Protein AF-A0A2N9HL67-F1 (afdb_monomer)

Mean predicted aligned error: 8.19 Å

pLDDT: mean 82.33, std 18.28, range [24.22, 98.38]

Structure (mmCIF, N/CA/C/O backbone):
data_AF-A0A2N9HL67-F1
#
_entry.id   AF-A0A2N9HL67-F1
#
loop_
_atom_site.group_PDB
_atom_site.id
_atom_site.type_symbol
_atom_site.label_atom_id
_atom_site.label_alt_id
_atom_site.label_comp_id
_atom_site.label_asym_id
_atom_site.label_entity_id
_atom_site.label_seq_id
_atom_site.pdbx_PDB_ins_code
_atom_site.Cartn_x
_atom_site.Cartn_y
_atom_site.Cartn_z
_atom_site.occupancy
_atom_site.B_iso_or_equiv
_atom_site.auth_seq_id
_atom_site.auth_comp_id
_atom_site.auth_asym_id
_atom_site.auth_atom_id
_atom_site.pdbx_PDB_model_num
ATOM 1 N N . MET A 1 1 ? -0.869 -7.550 -34.883 1.00 33.06 1 MET A N 1
ATOM 2 C CA . MET A 1 1 ? -0.149 -8.371 -33.886 1.00 33.06 1 MET A CA 1
ATOM 3 C C . MET A 1 1 ? -0.676 -7.976 -32.518 1.00 33.06 1 MET A C 1
ATOM 5 O O . MET A 1 1 ? -0.696 -6.786 -32.238 1.00 33.06 1 MET A O 1
ATOM 9 N N . ALA A 1 2 ? -1.203 -8.911 -31.726 1.00 35.06 2 ALA A N 1
ATOM 10 C CA . ALA A 1 2 ? -1.692 -8.592 -30.386 1.00 35.06 2 ALA A CA 1
ATOM 11 C C . ALA A 1 2 ? -0.486 -8.304 -29.484 1.00 35.06 2 ALA A C 1
ATOM 13 O O . ALA A 1 2 ? 0.371 -9.170 -29.319 1.00 35.06 2 ALA A O 1
ATOM 14 N N . LEU A 1 3 ? -0.395 -7.089 -28.944 1.00 47.41 3 LEU A N 1
ATOM 15 C CA . LEU A 1 3 ? 0.576 -6.766 -27.906 1.00 47.41 3 LEU A CA 1
ATOM 16 C C . LEU A 1 3 ? 0.259 -7.651 -26.693 1.00 47.41 3 LEU A C 1
ATOM 18 O O . LEU A 1 3 ? -0.774 -7.508 -26.044 1.00 47.41 3 LEU A O 1
ATOM 22 N N . THR A 1 4 ? 1.113 -8.629 -26.411 1.00 49.84 4 THR A N 1
ATOM 23 C CA . THR A 1 4 ? 1.071 -9.370 -25.151 1.00 49.84 4 THR A CA 1
ATOM 24 C C . THR A 1 4 ? 1.678 -8.476 -24.080 1.00 49.84 4 THR A C 1
ATOM 26 O O . THR A 1 4 ? 2.896 -8.430 -23.917 1.00 49.84 4 THR A O 1
ATOM 29 N N . TYR A 1 5 ? 0.829 -7.730 -23.378 1.00 61.28 5 TYR A N 1
ATOM 30 C CA . TYR A 1 5 ? 1.208 -6.904 -22.235 1.00 61.28 5 TYR A CA 1
ATOM 31 C C . TYR A 1 5 ? 1.544 -7.803 -21.036 1.00 61.28 5 TYR A C 1
ATOM 33 O O . TYR A 1 5 ? 0.744 -8.012 -20.125 1.00 61.28 5 TYR A O 1
ATOM 41 N N . ALA A 1 6 ? 2.721 -8.418 -21.081 1.00 71.69 6 ALA A N 1
ATOM 42 C CA . ALA A 1 6 ? 3.212 -9.270 -20.015 1.00 71.69 6 ALA A CA 1
ATOM 43 C C . ALA A 1 6 ? 3.789 -8.396 -18.896 1.00 71.69 6 ALA A C 1
ATOM 45 O O . ALA A 1 6 ? 4.826 -7.755 -19.067 1.00 71.69 6 ALA A O 1
ATOM 46 N N . VAL A 1 7 ? 3.108 -8.390 -17.752 1.00 82.56 7 VAL A N 1
ATOM 47 C CA . VAL A 1 7 ? 3.600 -7.795 -16.509 1.00 82.56 7 VAL A CA 1
ATOM 48 C C . VAL A 1 7 ? 4.258 -8.898 -15.687 1.00 82.56 7 VAL A C 1
ATOM 50 O O . VAL A 1 7 ? 3.639 -9.925 -15.405 1.00 82.56 7 VAL A O 1
ATOM 53 N N . LYS A 1 8 ? 5.514 -8.696 -15.297 1.00 87.69 8 LYS A N 1
ATOM 54 C CA . LYS A 1 8 ? 6.263 -9.592 -14.418 1.00 87.69 8 LYS A CA 1
ATOM 55 C C . LYS A 1 8 ? 6.359 -8.963 -13.036 1.00 87.69 8 LYS A C 1
ATOM 57 O O . LYS A 1 8 ? 7.009 -7.935 -12.870 1.00 87.69 8 LYS A O 1
ATOM 62 N N . VAL A 1 9 ? 5.747 -9.594 -12.038 1.00 90.06 9 VAL A N 1
ATOM 63 C CA . VAL A 1 9 ? 5.931 -9.192 -10.638 1.00 90.06 9 VAL A CA 1
ATOM 64 C C . VAL A 1 9 ? 7.368 -9.508 -10.227 1.00 90.06 9 VAL A C 1
ATOM 66 O O . VAL A 1 9 ? 7.832 -10.636 -10.387 1.00 90.06 9 VAL A O 1
ATOM 69 N N . LEU A 1 10 ? 8.076 -8.492 -9.747 1.00 90.69 10 LEU A N 1
ATOM 70 C CA . LEU A 1 10 ? 9.450 -8.599 -9.263 1.00 90.69 10 LEU A CA 1
ATOM 71 C C . LEU A 1 10 ? 9.485 -8.797 -7.753 1.00 90.69 10 LEU A C 1
ATOM 73 O O . LEU A 1 10 ? 10.265 -9.601 -7.255 1.00 90.69 10 LEU A O 1
ATOM 77 N N . GLU A 1 11 ? 8.644 -8.056 -7.034 1.00 92.12 11 GLU A N 1
ATOM 78 C CA . GLU A 1 11 ? 8.615 -8.076 -5.580 1.00 92.12 11 GLU A CA 1
ATOM 79 C C . GLU A 1 11 ? 7.223 -7.697 -5.063 1.00 92.12 11 GLU A C 1
ATOM 81 O O . GLU A 1 11 ? 6.559 -6.808 -5.600 1.00 92.12 11 GLU A O 1
ATOM 86 N N . GLN A 1 12 ? 6.800 -8.349 -3.983 1.00 95.38 12 GLN A N 1
ATOM 87 C CA . GLN A 1 12 ? 5.694 -7.901 -3.148 1.00 95.38 12 GLN A CA 1
ATOM 88 C C . GLN A 1 12 ? 6.208 -7.684 -1.734 1.00 95.38 12 GLN A C 1
ATOM 90 O O . GLN A 1 12 ? 6.905 -8.530 -1.178 1.00 95.38 12 GLN A O 1
ATOM 95 N N . SER A 1 13 ? 5.873 -6.537 -1.161 1.00 94.88 13 SER A N 1
ATOM 96 C CA . SER A 1 13 ? 6.330 -6.150 0.168 1.00 94.88 13 SER A CA 1
ATOM 97 C C . SER A 1 13 ? 5.214 -5.455 0.927 1.00 94.88 13 SER A C 1
ATOM 99 O O . SER A 1 13 ? 4.390 -4.760 0.338 1.00 94.88 13 SER A O 1
ATOM 101 N N . HIS A 1 14 ? 5.193 -5.643 2.239 1.00 96.69 14 HIS A N 1
ATOM 102 C CA . HIS A 1 14 ? 4.289 -4.933 3.130 1.00 96.69 14 HIS A CA 1
ATOM 103 C C . HIS A 1 14 ? 5.024 -3.740 3.737 1.00 96.69 14 HIS A C 1
ATOM 105 O O . HIS A 1 14 ? 6.105 -3.902 4.300 1.00 96.69 14 HIS A O 1
ATOM 111 N N . VAL A 1 15 ? 4.449 -2.545 3.610 1.00 97.69 15 VAL A 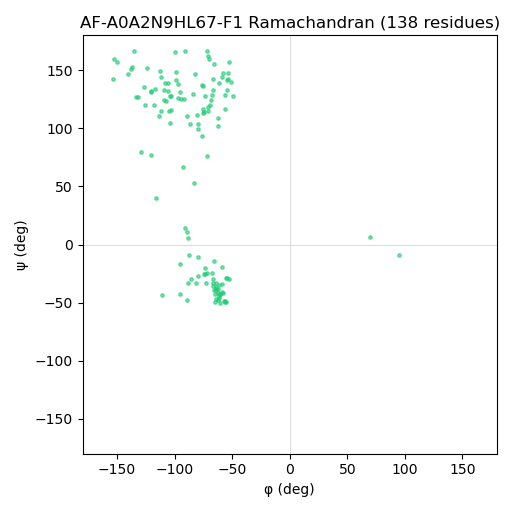N 1
ATOM 112 C CA . VAL A 1 15 ? 5.003 -1.311 4.179 1.00 97.69 15 VAL A CA 1
ATOM 113 C C . VAL A 1 15 ? 4.081 -0.833 5.292 1.00 97.69 15 VAL A C 1
ATOM 115 O O . VAL A 1 15 ? 2.923 -0.498 5.048 1.00 97.69 15 VAL A O 1
ATOM 118 N N . SER A 1 16 ? 4.584 -0.832 6.521 1.00 97.81 16 SER A N 1
ATOM 119 C CA . SER A 1 16 ? 3.895 -0.302 7.699 1.00 97.81 16 SER A CA 1
ATOM 120 C C . SER A 1 16 ? 4.399 1.107 8.032 1.00 97.81 16 SER A C 1
ATOM 122 O O . SER A 1 16 ? 5.472 1.508 7.556 1.00 97.81 16 SER A O 1
ATOM 124 N N . PRO A 1 17 ? 3.691 1.861 8.890 1.00 97.75 17 PRO A N 1
ATOM 125 C CA . PRO A 1 17 ? 4.315 2.955 9.627 1.00 97.75 17 PRO A CA 1
ATOM 126 C C . PRO A 1 17 ? 5.582 2.475 10.374 1.00 97.75 17 PRO A C 1
ATOM 128 O O . PRO A 1 17 ? 5.711 1.275 10.654 1.00 97.75 17 PRO A O 1
ATOM 131 N N . PRO A 1 18 ? 6.527 3.371 10.712 1.00 97.00 18 PRO A N 1
ATOM 132 C CA . PRO A 1 18 ? 7.651 3.062 11.578 1.00 97.00 18 PRO A CA 1
ATOM 133 C C . PRO A 1 18 ? 7.177 2.474 12.913 1.00 97.00 18 PRO A C 1
ATOM 135 O O . PRO A 1 18 ? 6.170 2.940 13.456 1.00 97.00 18 PRO A O 1
ATOM 138 N N . PRO A 1 19 ? 7.890 1.485 13.470 1.00 94.56 19 PRO A N 1
ATOM 139 C CA . PRO A 1 19 ? 7.487 0.837 14.713 1.00 94.56 19 PRO A CA 1
ATOM 140 C C . PRO A 1 19 ? 7.261 1.841 15.847 1.00 94.56 19 PRO A C 1
ATOM 142 O O . PRO A 1 19 ? 8.083 2.733 16.065 1.00 94.56 19 PRO A O 1
ATOM 145 N N . GLY A 1 20 ? 6.141 1.708 16.556 1.00 94.38 20 GLY A N 1
ATOM 146 C CA . GLY A 1 20 ? 5.788 2.571 17.688 1.00 94.38 20 GLY A CA 1
ATOM 147 C C . GLY A 1 20 ? 5.435 4.024 17.339 1.00 94.38 20 GLY A C 1
ATOM 148 O O . GLY A 1 20 ? 5.237 4.826 18.249 1.00 94.38 20 GLY A O 1
ATOM 149 N N . SER A 1 21 ? 5.344 4.384 16.055 1.00 95.88 21 SER A N 1
ATOM 150 C CA . SER A 1 21 ? 4.983 5.748 15.631 1.00 95.88 21 SER A CA 1
ATOM 151 C C . SER A 1 21 ? 3.482 6.040 15.686 1.00 95.88 21 SER A C 1
ATOM 153 O O . SER A 1 21 ? 3.085 7.190 15.863 1.00 95.88 21 SER A O 1
ATOM 155 N N . VAL A 1 22 ? 2.644 5.011 15.542 1.00 96.31 22 VAL A N 1
ATOM 156 C CA . VAL A 1 22 ? 1.184 5.135 15.521 1.00 96.31 22 VAL A CA 1
ATOM 157 C C . VAL A 1 22 ? 0.611 4.191 16.578 1.00 96.31 22 VAL A C 1
ATOM 159 O O . VAL A 1 22 ? 0.825 2.984 16.489 1.00 96.31 22 VAL A O 1
ATOM 162 N N . PRO A 1 23 ? -0.120 4.685 17.589 1.00 96.19 23 PRO A N 1
ATOM 163 C CA . PRO A 1 23 ? -0.785 3.812 18.545 1.00 96.19 23 PRO A CA 1
ATOM 164 C C . PRO A 1 23 ? -1.964 3.090 17.885 1.00 96.19 23 PRO A C 1
ATOM 166 O O . PRO A 1 23 ? -2.497 3.532 16.865 1.00 96.19 23 PRO A O 1
ATOM 169 N N . THR A 1 24 ? -2.441 2.010 18.508 1.00 96.94 24 THR A N 1
ATOM 170 C CA . THR A 1 24 ? -3.707 1.389 18.086 1.00 96.94 24 THR A CA 1
ATOM 171 C C . THR A 1 24 ? -4.817 2.436 18.126 1.00 96.94 24 THR A C 1
ATOM 173 O O . THR A 1 24 ? -5.123 2.981 19.185 1.00 96.94 24 THR A O 1
ATOM 176 N N . THR A 1 25 ? -5.388 2.735 16.961 1.00 96.75 25 THR A N 1
ATOM 177 C CA . THR A 1 25 ? -6.283 3.880 16.775 1.00 96.75 25 THR A CA 1
ATOM 178 C C . THR A 1 25 ? -7.514 3.450 15.999 1.00 96.75 25 THR A C 1
ATOM 180 O O . THR A 1 25 ? -7.412 2.870 14.917 1.00 96.75 25 THR A O 1
ATOM 183 N N . SER A 1 26 ? -8.685 3.752 16.558 1.00 95.75 26 SER A N 1
ATOM 184 C CA . SER A 1 26 ? -9.975 3.555 15.903 1.00 95.75 26 SER A CA 1
ATOM 185 C C . SER A 1 26 ? -10.506 4.894 15.405 1.00 95.75 26 SER A C 1
ATOM 187 O O . SER A 1 26 ? -10.580 5.857 16.169 1.00 95.75 26 SER A O 1
ATOM 189 N N . LEU A 1 27 ? -10.875 4.948 14.129 1.00 94.19 27 LEU A N 1
ATOM 190 C CA . LEU A 1 27 ? -11.490 6.100 13.490 1.00 94.19 27 LEU A CA 1
ATOM 191 C C . LEU A 1 27 ? -12.932 5.737 13.098 1.00 94.19 27 LEU A C 1
ATOM 193 O O . LEU A 1 27 ? -13.125 4.907 12.200 1.00 94.19 27 LEU A O 1
ATOM 197 N N . PRO A 1 28 ? -13.953 6.316 13.755 1.00 92.69 28 PRO A N 1
ATOM 198 C CA . PRO A 1 28 ? -15.339 6.079 13.379 1.00 92.69 28 PRO A CA 1
ATOM 199 C C . PRO A 1 28 ? -15.615 6.667 11.995 1.00 92.69 28 PRO A C 1
ATOM 201 O O . PRO A 1 28 ? -15.116 7.740 11.657 1.00 92.69 28 PRO A O 1
ATOM 204 N N . LEU A 1 29 ? -16.431 5.974 11.204 1.00 90.38 29 LEU A N 1
ATOM 205 C CA . LEU A 1 29 ? -16.870 6.501 9.918 1.00 90.38 29 LEU A CA 1
ATOM 206 C C . LEU A 1 29 ? -17.952 7.557 10.115 1.00 90.38 29 LEU A C 1
ATOM 208 O O . LEU A 1 29 ? -18.880 7.387 10.909 1.00 90.38 29 LEU A O 1
ATOM 212 N N . THR A 1 30 ? -17.843 8.645 9.364 1.00 89.25 30 THR A N 1
ATOM 213 C CA . THR A 1 30 ? -18.852 9.698 9.322 1.00 89.25 30 THR A CA 1
ATOM 214 C C . THR A 1 30 ? -19.872 9.420 8.221 1.00 89.25 30 THR A C 1
ATOM 216 O O . THR A 1 30 ? -19.650 8.612 7.318 1.00 89.25 30 THR A O 1
ATOM 219 N N . PHE A 1 31 ? -20.990 10.148 8.243 1.00 86.25 31 PHE A N 1
ATOM 220 C CA . PHE A 1 31 ? -21.981 10.092 7.166 1.00 86.25 31 PHE A CA 1
ATOM 221 C C . PHE A 1 31 ? -21.383 10.388 5.777 1.00 86.25 31 PHE A C 1
ATOM 223 O O . PHE A 1 31 ? -21.870 9.854 4.786 1.00 86.25 31 PHE A O 1
ATOM 230 N N . LEU A 1 32 ? -20.318 11.192 5.689 1.00 87.94 32 LEU A N 1
ATOM 231 C CA . LEU A 1 32 ? -19.661 11.510 4.417 1.00 87.94 32 LEU A CA 1
ATOM 232 C C . LEU A 1 32 ? -18.826 10.343 3.873 1.00 87.94 32 LEU A C 1
ATOM 234 O O . LEU A 1 32 ? -18.636 10.236 2.660 1.00 87.94 32 LEU A O 1
ATOM 238 N N . ASP A 1 33 ? -18.368 9.449 4.749 1.00 85.88 33 ASP A N 1
ATOM 239 C CA . ASP A 1 33 ? -17.556 8.294 4.369 1.00 85.88 33 ASP A CA 1
ATOM 240 C C . ASP A 1 33 ? -18.422 7.138 3.853 1.00 85.88 33 ASP A C 1
ATOM 242 O O . ASP A 1 33 ? -18.016 6.414 2.946 1.00 85.88 33 ASP A O 1
ATOM 246 N N . ILE A 1 34 ? -19.641 6.981 4.384 1.00 78.19 34 ILE A N 1
ATOM 247 C CA . ILE A 1 34 ? -20.541 5.855 4.076 1.00 78.19 34 ILE A CA 1
ATOM 248 C C . ILE A 1 34 ? -20.829 5.723 2.569 1.00 78.19 34 ILE A C 1
ATOM 250 O O . ILE A 1 34 ? -20.633 4.627 2.035 1.00 78.19 34 ILE A O 1
ATOM 254 N N . PRO A 1 35 ? -21.220 6.788 1.835 1.00 80.94 35 PRO A N 1
ATOM 255 C CA . PRO A 1 35 ? -21.422 6.689 0.394 1.00 80.94 35 PRO A CA 1
ATOM 256 C C . PRO A 1 35 ? -20.157 6.241 -0.331 1.00 80.94 35 PRO A C 1
ATOM 258 O O . PRO A 1 35 ? -20.245 5.504 -1.307 1.00 80.94 35 PRO A O 1
ATOM 261 N N . ARG A 1 36 ? -18.972 6.646 0.148 1.00 72.50 36 ARG A N 1
ATOM 262 C CA . ARG A 1 36 ? -17.696 6.344 -0.503 1.00 72.50 36 ARG A CA 1
ATOM 263 C C . ARG A 1 36 ? -17.413 4.849 -0.583 1.00 72.50 36 ARG A C 1
ATOM 265 O O . ARG A 1 36 ? -16.869 4.414 -1.593 1.00 72.50 36 ARG A O 1
ATOM 272 N N . PHE A 1 37 ? -17.826 4.079 0.421 1.00 66.88 37 PHE A N 1
ATOM 273 C CA . PHE A 1 37 ? -17.687 2.619 0.421 1.00 66.88 37 PHE A CA 1
ATOM 274 C C . PHE A 1 37 ? -18.560 1.922 -0.622 1.00 66.88 37 PHE A C 1
ATOM 276 O O . PHE A 1 37 ? -18.224 0.824 -1.055 1.00 66.88 37 PHE A O 1
ATOM 283 N N . LEU A 1 38 ? -19.658 2.551 -1.046 1.00 66.62 38 LEU A N 1
ATOM 284 C CA . LEU A 1 38 ? -20.533 2.019 -2.092 1.00 66.62 38 LEU A CA 1
ATOM 285 C C . LEU A 1 38 ? -19.977 2.269 -3.503 1.00 66.62 38 LEU A C 1
ATOM 287 O O . LEU A 1 38 ? -20.488 1.710 -4.472 1.00 66.62 38 LEU A O 1
ATOM 291 N N . PHE A 1 39 ? -18.930 3.089 -3.636 1.00 66.25 39 PHE A N 1
ATOM 292 C CA . PHE A 1 39 ? -18.276 3.369 -4.911 1.00 66.25 39 PHE A CA 1
ATOM 293 C C . PHE A 1 39 ? -17.010 2.519 -5.096 1.00 66.25 39 PHE A C 1
ATOM 295 O O . PHE A 1 39 ? -16.297 2.202 -4.147 1.00 66.25 39 PHE A O 1
ATOM 302 N N . SER A 1 40 ? -16.713 2.171 -6.355 1.00 65.62 40 SER A N 1
ATOM 303 C CA . SER A 1 40 ? -15.514 1.410 -6.732 1.00 65.62 40 SER A CA 1
ATOM 304 C C . SER A 1 40 ? -14.233 2.059 -6.201 1.00 65.62 40 SER A C 1
ATOM 306 O O . SER A 1 40 ? -14.106 3.286 -6.162 1.00 65.62 40 SER A O 1
ATOM 308 N N . THR A 1 41 ? -13.242 1.224 -5.878 1.00 70.44 41 THR A N 1
ATOM 309 C CA . THR A 1 41 ? -11.897 1.654 -5.491 1.00 70.44 41 THR A CA 1
ATOM 310 C C . THR A 1 41 ? -11.355 2.671 -6.491 1.00 70.44 41 THR A C 1
ATOM 312 O O . THR A 1 41 ? -11.344 2.425 -7.701 1.00 70.44 41 THR A O 1
ATOM 315 N N . MET A 1 42 ? -10.894 3.814 -5.982 1.00 73.00 42 MET A N 1
ATOM 316 C CA . MET A 1 42 ? -10.221 4.810 -6.808 1.00 73.00 42 MET A CA 1
ATOM 317 C C . MET A 1 42 ? -8.875 4.264 -7.255 1.00 73.00 42 MET A C 1
ATOM 319 O O . MET A 1 42 ? -8.010 3.972 -6.432 1.00 73.00 42 MET A O 1
ATOM 323 N N . GLN A 1 43 ? -8.697 4.159 -8.564 1.00 75.94 43 GLN A N 1
ATOM 324 C CA . GLN A 1 43 ? -7.445 3.746 -9.177 1.00 75.94 43 GLN A CA 1
ATOM 325 C C . GLN A 1 43 ? -6.835 4.963 -9.857 1.00 75.94 43 GLN A C 1
ATOM 327 O O . GLN A 1 43 ? -7.486 5.634 -10.655 1.00 75.94 43 GLN A O 1
ATOM 332 N N . ARG A 1 44 ? -5.595 5.280 -9.486 1.00 82.00 44 ARG A N 1
ATOM 333 C CA . ARG A 1 44 ? -4.831 6.388 -10.056 1.00 82.00 44 ARG A CA 1
ATOM 334 C C . ARG A 1 44 ? -3.493 5.862 -10.531 1.00 82.00 44 ARG A C 1
ATOM 336 O O . ARG A 1 44 ? -2.852 5.091 -9.822 1.00 82.00 44 ARG A O 1
ATOM 343 N N . VAL A 1 45 ? -3.104 6.293 -11.722 1.00 82.31 45 VAL A N 1
ATOM 344 C CA . VAL A 1 45 ? -1.828 5.954 -12.345 1.00 82.31 45 VAL A CA 1
ATOM 345 C C . VAL A 1 45 ? -1.044 7.243 -12.520 1.00 82.31 45 VAL A C 1
ATOM 347 O O . VAL A 1 45 ? -1.592 8.242 -12.984 1.00 82.31 45 VAL A O 1
ATOM 350 N N . PHE A 1 46 ? 0.230 7.205 -12.147 1.00 84.81 46 PHE A N 1
ATOM 351 C CA . PHE A 1 46 ? 1.178 8.289 -12.358 1.00 84.81 46 PHE A CA 1
ATOM 352 C C . PHE A 1 46 ? 2.322 7.762 -13.221 1.00 84.81 46 PHE A C 1
ATOM 354 O O . PHE A 1 46 ? 2.851 6.684 -12.950 1.00 84.81 46 PHE A O 1
ATOM 361 N N . PHE A 1 47 ? 2.683 8.514 -14.259 1.00 86.06 47 PHE A N 1
ATOM 362 C CA . PHE A 1 47 ? 3.784 8.180 -15.157 1.00 86.06 47 PHE A CA 1
ATOM 363 C C . PHE A 1 47 ? 4.969 9.095 -14.867 1.00 86.06 47 PHE A C 1
ATOM 365 O O . PHE A 1 47 ? 4.807 10.311 -14.779 1.00 86.06 47 PHE A O 1
ATOM 372 N N . TYR A 1 48 ? 6.151 8.500 -14.734 1.00 87.88 48 TYR A N 1
ATOM 373 C CA . TYR A 1 48 ? 7.406 9.208 -14.511 1.00 87.88 48 TYR A CA 1
ATOM 374 C C . TYR A 1 48 ? 8.446 8.673 -15.486 1.00 87.88 48 TYR A C 1
ATOM 376 O O . TYR A 1 48 ? 8.674 7.465 -15.544 1.00 87.88 48 TYR A O 1
ATOM 384 N N . GLU A 1 49 ? 9.074 9.569 -16.238 1.00 88.31 49 GLU A N 1
ATOM 385 C CA . GLU A 1 49 ? 10.219 9.229 -17.075 1.00 88.31 49 GLU A CA 1
ATOM 386 C C . GLU A 1 49 ? 11.493 9.255 -16.222 1.00 88.31 49 GLU A C 1
ATOM 388 O O . GLU A 1 49 ? 11.734 10.203 -15.471 1.00 88.31 49 GLU A O 1
ATOM 393 N N . LEU A 1 50 ? 12.292 8.188 -16.295 1.00 85.19 50 LEU A N 1
ATOM 394 C CA . LEU A 1 50 ? 13.527 8.047 -15.525 1.00 85.19 50 LEU A CA 1
ATOM 395 C C . LEU A 1 50 ? 14.745 8.184 -16.447 1.00 85.19 50 LEU A C 1
ATOM 397 O O . LEU A 1 50 ? 14.757 7.565 -17.509 1.00 85.19 50 LEU A O 1
ATOM 401 N N . PRO A 1 51 ? 15.812 8.886 -16.023 1.00 82.06 51 PRO A N 1
ATOM 402 C CA . PRO A 1 51 ? 17.018 9.053 -16.838 1.00 82.06 51 PRO A CA 1
ATOM 403 C C . PRO A 1 51 ? 17.783 7.737 -17.062 1.00 82.06 51 PRO A C 1
ATOM 405 O O . PRO A 1 51 ? 18.411 7.558 -18.100 1.00 82.06 51 PRO A O 1
ATOM 408 N N . TYR A 1 52 ? 17.7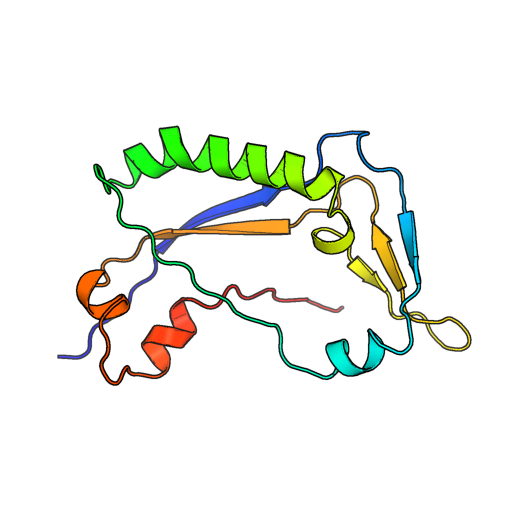07 6.799 -16.109 1.00 82.88 52 TYR A N 1
ATOM 409 C CA . TYR A 1 52 ? 18.331 5.473 -16.193 1.00 82.88 52 TYR A CA 1
ATOM 410 C C . TYR A 1 52 ? 17.294 4.380 -15.876 1.00 82.88 52 TYR A C 1
ATOM 412 O O . TYR A 1 52 ? 17.242 3.885 -14.743 1.00 82.88 52 TYR A O 1
ATOM 420 N N . PRO A 1 53 ? 16.435 4.006 -16.845 1.00 78.31 53 PRO A N 1
ATOM 421 C CA . PRO A 1 53 ? 15.274 3.143 -16.629 1.00 78.31 53 PRO A CA 1
ATOM 422 C C . PRO A 1 53 ? 15.659 1.656 -16.637 1.00 78.31 53 PRO A C 1
ATOM 424 O O . PRO A 1 53 ? 15.107 0.854 -17.384 1.00 78.31 53 PRO A O 1
ATOM 427 N N . THR A 1 54 ? 16.642 1.269 -15.821 1.00 87.69 54 THR A N 1
ATOM 428 C CA . THR A 1 54 ? 16.981 -0.147 -15.633 1.00 87.69 54 THR A CA 1
ATOM 429 C C . THR A 1 54 ? 16.350 -0.673 -14.357 1.00 87.69 54 THR A C 1
ATOM 431 O O . THR A 1 54 ? 16.342 0.001 -13.324 1.00 87.69 54 THR A O 1
ATOM 434 N N . THR A 1 55 ? 15.871 -1.911 -14.412 1.00 87.62 55 THR A N 1
ATOM 435 C CA . THR A 1 55 ? 15.268 -2.589 -13.261 1.00 87.62 55 THR A CA 1
ATOM 436 C C . THR A 1 55 ? 16.226 -2.665 -12.083 1.00 87.62 55 THR A C 1
ATOM 438 O O . THR A 1 55 ? 15.832 -2.356 -10.964 1.00 87.62 55 THR A O 1
ATOM 441 N N . ASN A 1 56 ? 17.507 -2.960 -12.331 1.00 89.94 56 ASN A N 1
ATOM 442 C CA . ASN A 1 56 ? 18.516 -2.997 -11.274 1.00 89.94 56 ASN A CA 1
ATOM 443 C C . ASN A 1 56 ? 18.668 -1.629 -10.584 1.00 89.94 56 ASN A C 1
ATOM 445 O O . ASN A 1 56 ? 18.530 -1.539 -9.364 1.00 89.94 56 ASN A O 1
ATOM 449 N N . HIS A 1 57 ? 18.841 -0.552 -11.363 1.00 89.81 57 HIS A N 1
ATOM 450 C CA . HIS A 1 57 ? 18.925 0.803 -10.814 1.00 89.81 57 HIS A CA 1
ATOM 451 C C . HIS A 1 57 ? 17.674 1.153 -9.998 1.00 89.81 57 HIS A C 1
ATOM 453 O O . HIS A 1 57 ? 17.799 1.544 -8.842 1.00 89.81 57 HIS A O 1
ATOM 459 N N . PHE A 1 58 ? 16.471 0.920 -10.535 1.00 91.25 58 PHE A N 1
ATOM 460 C CA . PHE A 1 58 ? 15.223 1.168 -9.808 1.00 91.25 58 PHE A CA 1
ATOM 461 C C . PHE A 1 58 ? 15.172 0.417 -8.469 1.00 91.25 58 PHE A C 1
ATOM 463 O O . PHE A 1 58 ? 14.887 1.025 -7.436 1.00 91.25 58 PHE A O 1
ATOM 470 N N . THR A 1 59 ? 15.481 -0.883 -8.467 1.00 91.69 59 THR A N 1
ATOM 471 C CA . THR A 1 59 ? 15.418 -1.718 -7.257 1.00 91.69 59 THR A CA 1
ATOM 472 C C . THR A 1 59 ? 16.449 -1.334 -6.199 1.00 91.69 59 THR A C 1
ATOM 474 O O . THR A 1 59 ? 16.156 -1.440 -5.012 1.00 91.69 59 THR A O 1
ATOM 477 N N . GLN A 1 60 ? 17.634 -0.870 -6.603 1.00 92.12 60 GLN A N 1
ATOM 478 C CA . GLN A 1 60 ? 18.719 -0.548 -5.677 1.00 92.12 60 GLN A CA 1
ATOM 479 C C . GLN A 1 60 ? 18.664 0.892 -5.158 1.00 92.12 60 GLN A C 1
ATOM 481 O O . GLN A 1 60 ? 19.043 1.131 -4.015 1.00 92.12 60 GLN A O 1
ATOM 486 N N . THR A 1 61 ? 18.199 1.855 -5.963 1.00 91.56 61 THR A N 1
ATOM 487 C CA . THR A 1 61 ? 18.286 3.286 -5.616 1.00 91.56 61 THR A CA 1
ATOM 488 C C . THR A 1 61 ? 16.931 3.921 -5.318 1.00 91.56 61 THR A C 1
ATOM 490 O O . THR A 1 61 ? 16.799 4.665 -4.347 1.00 91.56 61 THR A O 1
ATOM 493 N N . ILE A 1 62 ? 15.900 3.629 -6.113 1.00 93.06 62 ILE A N 1
ATOM 494 C CA . ILE A 1 62 ? 14.591 4.293 -5.999 1.00 93.06 62 ILE A CA 1
ATOM 495 C C . ILE A 1 62 ? 13.695 3.547 -5.014 1.00 93.06 62 ILE A C 1
ATOM 497 O O . ILE A 1 62 ? 13.096 4.160 -4.130 1.00 93.06 62 ILE A O 1
ATOM 501 N N . LEU A 1 63 ? 13.613 2.223 -5.139 1.00 93.88 63 LEU A N 1
ATOM 502 C CA . LEU A 1 63 ? 12.680 1.409 -4.368 1.00 93.88 63 LEU A CA 1
ATOM 503 C C . LEU A 1 63 ? 12.883 1.495 -2.842 1.00 93.88 63 LEU A C 1
ATOM 505 O O . LEU A 1 63 ? 11.879 1.638 -2.140 1.00 93.88 63 LEU A O 1
ATOM 509 N N . PRO A 1 64 ? 14.115 1.472 -2.290 1.00 96.62 64 PRO A N 1
ATOM 510 C CA . PRO A 1 64 ? 14.312 1.622 -0.848 1.00 96.62 64 PRO A CA 1
ATOM 511 C C . PRO A 1 64 ? 13.827 2.985 -0.339 1.00 96.62 64 PRO A C 1
ATOM 513 O O . PRO A 1 64 ? 13.129 3.056 0.672 1.00 96.62 64 PRO A O 1
ATOM 516 N N . ASN A 1 65 ? 14.114 4.056 -1.087 1.00 96.88 65 ASN A N 1
ATOM 517 C CA . ASN A 1 65 ? 13.672 5.414 -0.766 1.00 96.88 65 ASN A CA 1
ATOM 518 C C . ASN A 1 65 ? 12.146 5.552 -0.854 1.00 96.88 65 ASN A C 1
ATOM 520 O O . ASN A 1 65 ? 11.527 6.187 0.002 1.00 96.88 65 ASN A O 1
ATOM 524 N N . LEU A 1 66 ? 11.518 4.919 -1.848 1.00 96.00 66 LEU A N 1
ATOM 525 C CA . LEU A 1 66 ? 10.065 4.890 -1.989 1.00 96.00 66 LEU A CA 1
ATOM 526 C C . LEU A 1 66 ? 9.400 4.164 -0.812 1.00 96.00 66 LEU A C 1
ATOM 528 O O . LEU A 1 66 ? 8.459 4.688 -0.225 1.00 96.00 66 LEU A O 1
ATOM 532 N N . LYS A 1 67 ? 9.907 2.990 -0.419 1.00 97.56 67 LYS A N 1
ATOM 533 C CA . LYS A 1 67 ? 9.398 2.247 0.746 1.00 97.56 67 LYS A CA 1
ATOM 534 C C . LYS A 1 67 ? 9.562 3.038 2.037 1.00 97.56 67 LYS A C 1
ATOM 536 O O . LYS A 1 67 ? 8.631 3.106 2.835 1.00 97.56 67 LYS A O 1
ATOM 541 N N . HIS A 1 68 ? 10.728 3.648 2.230 1.00 98.00 68 HIS A N 1
ATOM 542 C CA . HIS A 1 68 ? 11.011 4.434 3.421 1.00 98.00 68 HIS A CA 1
ATOM 543 C C . HIS A 1 68 ? 10.113 5.674 3.510 1.00 98.00 68 HIS A C 1
ATOM 545 O O . HIS A 1 68 ? 9.457 5.884 4.526 1.00 98.00 68 HIS A O 1
ATOM 551 N N . SER A 1 69 ? 10.015 6.458 2.434 1.00 98.25 69 SER A N 1
ATOM 552 C CA . SER A 1 69 ? 9.136 7.634 2.389 1.00 98.25 69 SER A CA 1
ATOM 553 C C . SER A 1 69 ? 7.659 7.271 2.547 1.00 98.25 69 SER A C 1
ATOM 555 O O . SER A 1 69 ? 6.943 7.972 3.260 1.00 98.25 69 SER A O 1
ATOM 557 N N . LEU A 1 70 ? 7.207 6.152 1.968 1.00 97.88 70 LEU A N 1
ATOM 558 C CA . LEU A 1 70 ? 5.858 5.631 2.186 1.00 97.88 70 LEU A CA 1
ATOM 559 C C . LEU A 1 70 ? 5.629 5.269 3.657 1.00 97.88 70 LEU A C 1
ATOM 561 O O . LEU A 1 70 ? 4.629 5.693 4.225 1.00 97.88 70 LEU A O 1
ATOM 565 N N . SER A 1 71 ? 6.560 4.547 4.287 1.00 98.25 71 SER A N 1
ATOM 566 C CA . SER A 1 71 ? 6.493 4.239 5.720 1.00 98.25 71 SER A CA 1
ATOM 567 C C . SER A 1 71 ? 6.363 5.522 6.542 1.00 98.25 71 SER A C 1
ATOM 569 O O . SER A 1 71 ? 5.427 5.659 7.328 1.00 98.25 71 SER A O 1
ATOM 571 N N . LEU A 1 72 ? 7.214 6.521 6.283 1.00 98.38 72 LEU A N 1
ATOM 572 C CA . LEU A 1 72 ? 7.148 7.801 6.982 1.00 98.38 72 LEU A CA 1
ATOM 573 C C . LEU A 1 72 ? 5.806 8.516 6.775 1.00 98.38 72 LEU A C 1
ATOM 575 O O . LEU A 1 72 ? 5.248 9.028 7.742 1.00 98.38 72 LEU A O 1
ATOM 579 N N . ALA A 1 73 ? 5.273 8.528 5.552 1.00 98.31 73 ALA A N 1
ATOM 580 C CA . ALA A 1 73 ? 3.978 9.132 5.249 1.00 98.31 73 ALA A CA 1
ATOM 581 C C . ALA A 1 73 ? 2.825 8.421 5.976 1.00 98.31 73 ALA A C 1
ATOM 583 O O . ALA A 1 73 ? 1.903 9.078 6.460 1.00 98.31 73 ALA A O 1
ATOM 584 N N . LEU A 1 74 ? 2.891 7.095 6.118 1.00 97.81 74 LEU A N 1
ATOM 585 C CA . LEU A 1 74 ? 1.891 6.309 6.841 1.00 97.81 74 LEU A CA 1
ATOM 586 C C . LEU A 1 74 ? 1.843 6.617 8.345 1.00 97.81 74 LEU A C 1
ATOM 588 O O . LEU A 1 74 ? 0.849 6.282 8.972 1.00 97.81 74 LEU A O 1
ATOM 592 N N . GLN A 1 75 ? 2.829 7.310 8.924 1.00 96.12 75 GLN A N 1
ATOM 593 C CA . GLN A 1 75 ? 2.695 7.860 10.284 1.00 96.12 75 GLN A CA 1
ATOM 594 C C . GLN A 1 75 ? 1.555 8.871 10.372 1.00 96.12 75 GLN A C 1
ATOM 596 O O . GLN A 1 75 ? 0.741 8.843 11.289 1.00 96.12 75 GLN A O 1
ATOM 601 N N . LEU A 1 76 ? 1.502 9.774 9.393 1.00 96.44 76 LEU A N 1
ATOM 602 C CA . LEU A 1 76 ? 0.538 10.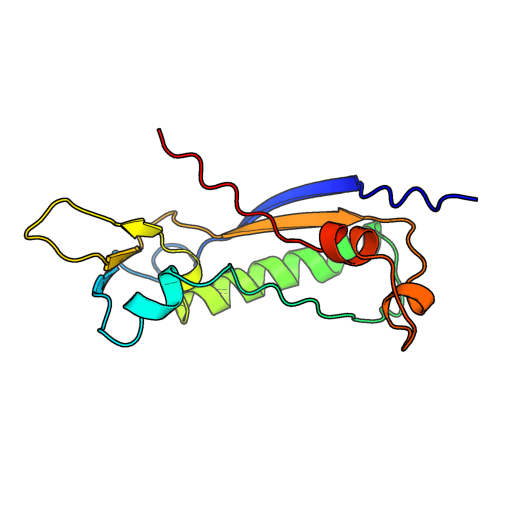871 9.344 1.00 96.44 76 LEU A CA 1
ATOM 603 C C . LEU A 1 76 ? -0.782 10.425 8.708 1.00 96.44 76 LEU A C 1
ATOM 605 O O . LEU A 1 76 ? -1.847 10.929 9.051 1.00 96.44 76 LEU A O 1
ATOM 609 N N . PHE A 1 77 ? -0.710 9.457 7.794 1.00 96.62 77 PHE A N 1
ATOM 610 C CA . PHE A 1 77 ? -1.842 8.928 7.038 1.00 96.62 77 PHE A CA 1
ATOM 611 C C . PHE A 1 77 ? -2.098 7.449 7.348 1.00 96.62 77 PHE A C 1
ATOM 613 O O . PHE A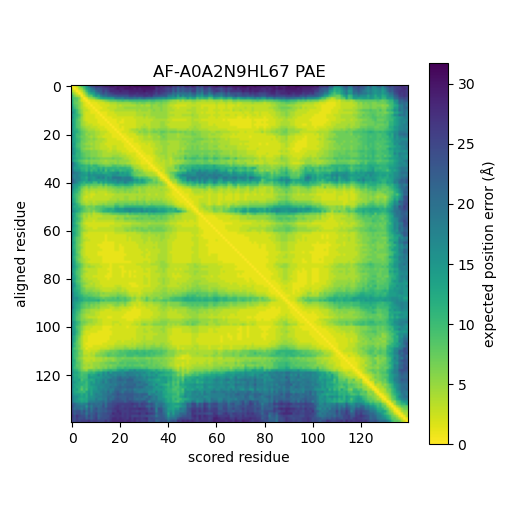 1 77 ? -2.441 6.668 6.459 1.00 96.62 77 PHE A O 1
ATOM 620 N N . PHE A 1 78 ? -1.967 7.062 8.618 1.00 95.88 78 PHE A N 1
ATOM 621 C CA . PHE A 1 78 ? -2.145 5.681 9.076 1.00 95.88 78 PHE A CA 1
ATOM 622 C C . PHE A 1 78 ? -3.474 5.019 8.668 1.00 95.88 78 PHE A C 1
ATOM 624 O O . PHE A 1 78 ? -3.457 3.803 8.450 1.00 95.88 78 PHE A O 1
ATOM 631 N N . PRO A 1 79 ? -4.613 5.737 8.477 1.00 95.19 79 PRO A N 1
ATOM 632 C CA . PRO A 1 79 ? -5.839 5.098 8.003 1.00 95.19 79 PRO A CA 1
ATOM 633 C C . PRO A 1 79 ? -5.688 4.407 6.639 1.00 95.19 79 PRO A C 1
ATOM 635 O O . PRO A 1 79 ? -6.491 3.540 6.317 1.00 95.19 79 PRO A O 1
ATOM 638 N N . LEU A 1 80 ? -4.662 4.750 5.848 1.00 93.94 80 LEU A N 1
ATOM 639 C CA . LEU A 1 80 ? -4.361 4.093 4.570 1.00 93.94 80 LEU A CA 1
ATOM 640 C C . LEU A 1 80 ? -3.760 2.686 4.728 1.00 93.94 80 LEU A C 1
ATOM 642 O O . LEU A 1 80 ? -3.877 1.881 3.807 1.00 93.94 80 LEU A O 1
ATOM 646 N N . ALA A 1 81 ? -3.112 2.398 5.859 1.00 95.94 81 ALA A N 1
ATOM 647 C CA . ALA A 1 81 ? -2.598 1.066 6.196 1.00 95.94 81 ALA A CA 1
ATOM 648 C C . ALA A 1 81 ? -3.571 0.265 7.079 1.00 95.94 81 ALA A C 1
ATOM 650 O O . ALA A 1 81 ? -3.439 -0.948 7.207 1.00 95.94 81 ALA A O 1
ATOM 651 N N . ALA A 1 82 ? -4.538 0.949 7.690 1.00 95.56 82 ALA A N 1
ATOM 652 C CA . ALA A 1 82 ? -5.526 0.384 8.595 1.00 95.56 82 ALA A CA 1
ATOM 653 C C . ALA A 1 82 ? -6.580 -0.477 7.879 1.00 95.56 82 ALA A C 1
ATOM 655 O O . ALA A 1 82 ? -6.758 -0.425 6.660 1.00 95.56 82 ALA A O 1
ATOM 656 N N . LYS A 1 83 ? -7.343 -1.249 8.659 1.00 94.12 83 LYS A N 1
ATOM 657 C CA . LYS A 1 83 ? -8.405 -2.125 8.149 1.00 94.12 83 LYS A CA 1
ATOM 658 C C . LYS A 1 83 ? -9.784 -1.550 8.441 1.00 94.12 83 LYS A C 1
ATOM 660 O O . LYS A 1 83 ? -10.063 -1.101 9.550 1.00 94.12 83 LYS A O 1
ATOM 665 N N . LEU A 1 84 ? -10.684 -1.647 7.465 1.00 91.44 84 LEU A N 1
ATOM 666 C CA . LEU A 1 84 ? -12.104 -1.387 7.682 1.00 91.44 84 LEU A CA 1
ATOM 667 C C . LEU A 1 84 ? -12.734 -2.548 8.465 1.00 91.44 84 LEU A C 1
ATOM 669 O O . LEU A 1 84 ? -12.626 -3.708 8.068 1.00 91.44 84 LEU A O 1
ATOM 673 N N . ARG A 1 85 ? -13.425 -2.236 9.560 1.00 91.88 85 ARG A N 1
ATOM 674 C CA . ARG A 1 85 ? -14.193 -3.186 10.368 1.00 91.88 85 ARG A CA 1
ATOM 675 C C . ARG A 1 85 ? -15.686 -2.939 10.188 1.00 91.88 85 ARG A C 1
ATOM 677 O O . ARG A 1 85 ? -16.151 -1.807 10.288 1.00 91.88 85 ARG A O 1
ATOM 684 N N . LEU A 1 86 ? -16.425 -4.024 9.959 1.00 89.69 86 LEU A N 1
ATOM 685 C CA . LEU A 1 86 ? -17.879 -4.041 9.775 1.00 89.69 86 LEU A CA 1
ATOM 686 C C . LEU A 1 86 ? -18.518 -4.925 10.859 1.00 89.69 86 LEU A C 1
ATOM 688 O O . LEU A 1 86 ? -18.821 -6.090 10.598 1.00 89.69 86 LEU A O 1
ATOM 692 N N . PRO A 1 87 ? -18.639 -4.432 12.102 1.00 90.00 87 PRO A N 1
ATOM 693 C CA . PRO A 1 87 ? -19.264 -5.197 13.173 1.00 90.00 87 PRO A CA 1
ATOM 694 C C . PRO A 1 87 ? -20.785 -5.329 12.952 1.00 90.00 87 PRO A C 1
ATOM 696 O O . PRO A 1 87 ? -21.376 -4.537 12.214 1.00 90.00 87 PRO A O 1
ATOM 699 N N . PRO A 1 88 ? -21.441 -6.316 13.587 1.00 90.25 88 PRO A N 1
ATOM 700 C CA . PRO A 1 88 ? -22.896 -6.420 13.563 1.00 90.25 88 PRO A CA 1
ATOM 701 C C . PRO A 1 88 ? -23.558 -5.237 14.288 1.00 90.25 88 PRO A C 1
ATOM 703 O O . PRO A 1 88 ? -22.976 -4.632 15.195 1.00 90.25 88 PRO A O 1
ATOM 706 N N . LEU A 1 89 ? -24.810 -4.940 13.921 1.00 85.12 89 LEU A N 1
ATOM 707 C CA . LEU A 1 89 ? -25.637 -3.949 14.620 1.00 85.12 89 LEU A CA 1
ATOM 708 C C . LEU A 1 89 ? -25.713 -4.273 16.130 1.00 85.12 89 LEU A C 1
ATOM 710 O O . LEU A 1 89 ? -25.812 -5.450 16.483 1.00 85.12 89 LEU A O 1
ATOM 714 N N . PRO A 1 90 ? -25.705 -3.266 17.026 1.00 88.00 90 PRO A N 1
ATOM 715 C CA . PRO A 1 90 ? -25.835 -1.826 16.768 1.00 88.00 90 PRO A CA 1
ATOM 716 C C . PRO A 1 90 ? -24.508 -1.094 16.493 1.00 88.00 90 PRO A C 1
ATOM 718 O O . PRO A 1 90 ? -24.497 0.134 16.409 1.00 88.00 90 PRO A O 1
ATOM 721 N N . HIS A 1 91 ? -23.383 -1.805 16.389 1.00 88.94 91 HIS A N 1
ATOM 722 C CA . HIS A 1 91 ? -22.073 -1.173 16.262 1.00 88.94 91 HIS A CA 1
ATOM 723 C C . HIS A 1 91 ? -21.846 -0.612 14.857 1.00 88.94 91 HIS A C 1
ATOM 725 O O . HIS A 1 91 ? -22.125 -1.264 13.854 1.00 88.94 91 HIS A O 1
ATOM 731 N N . MET A 1 92 ? -21.301 0.602 14.792 1.00 87.56 92 MET A N 1
ATOM 732 C CA . MET A 1 92 ? -21.025 1.263 13.521 1.00 87.56 92 MET A CA 1
ATOM 733 C C . MET A 1 92 ? -19.695 0.787 12.910 1.00 87.56 92 MET A C 1
ATOM 735 O O . MET A 1 92 ? -18.729 0.517 13.640 1.00 87.56 92 MET A O 1
ATOM 739 N N . PRO A 1 93 ? -19.613 0.725 11.569 1.00 90.31 93 PRO A N 1
ATOM 740 C CA . PRO A 1 93 ? -18.360 0.585 10.843 1.00 90.31 93 PRO A CA 1
ATOM 741 C C . PRO A 1 93 ? -17.295 1.603 11.267 1.00 90.31 93 PRO A C 1
ATOM 743 O O . PRO A 1 93 ? -17.588 2.780 11.484 1.00 90.31 93 PRO A O 1
ATOM 746 N N . HIS A 1 94 ? -16.047 1.156 11.356 1.00 92.81 94 HIS A N 1
ATOM 747 C CA . HIS A 1 94 ? -14.910 2.005 11.717 1.00 92.81 94 HIS A CA 1
ATOM 748 C C . HIS A 1 94 ? -13.623 1.501 11.063 1.00 92.81 94 HIS A C 1
ATOM 750 O O . HIS A 1 94 ? -13.504 0.328 10.706 1.00 92.81 94 HIS A O 1
ATOM 756 N N . ILE A 1 95 ? -12.650 2.390 10.906 1.00 94.62 95 ILE A N 1
ATOM 757 C CA . ILE A 1 95 ? -11.297 2.044 10.475 1.00 94.62 95 ILE A CA 1
ATOM 758 C C . ILE A 1 95 ? -10.471 1.790 11.731 1.00 94.62 95 ILE A C 1
ATOM 760 O O . ILE A 1 95 ? -10.416 2.640 12.615 1.00 94.62 95 ILE A O 1
ATOM 764 N N . LEU A 1 96 ? -9.835 0.627 11.819 1.00 96.62 96 LEU A N 1
ATOM 765 C CA . LEU A 1 96 ? -8.982 0.259 12.941 1.00 96.62 96 LEU A CA 1
ATOM 766 C C . LEU A 1 96 ? -7.559 0.037 12.445 1.00 96.62 96 LEU A C 1
ATOM 768 O O . LEU A 1 96 ? -7.325 -0.841 11.612 1.00 96.62 96 LEU A O 1
ATOM 772 N N . TYR A 1 97 ? -6.630 0.820 12.983 1.00 97.44 97 TYR A N 1
ATOM 773 C CA . TYR A 1 97 ? -5.202 0.560 12.875 1.00 97.44 97 TYR A CA 1
ATOM 774 C C . TYR A 1 97 ? -4.718 -0.185 14.116 1.00 97.44 97 TYR A C 1
ATOM 776 O O . TYR A 1 97 ? -4.985 0.239 15.243 1.00 97.44 97 TYR A O 1
ATOM 784 N N . THR A 1 98 ? -3.977 -1.262 13.894 1.00 96.31 98 THR A N 1
ATOM 785 C CA . THR A 1 98 ? -3.233 -2.024 14.900 1.00 96.31 98 THR A CA 1
ATOM 786 C C . THR A 1 98 ? -1.761 -2.101 14.509 1.00 96.31 98 THR A C 1
ATOM 788 O O . THR A 1 98 ? -1.431 -2.060 13.326 1.00 96.31 98 THR A O 1
ATOM 791 N N . GLU A 1 99 ? -0.865 -2.214 15.493 1.00 94.31 99 GLU A N 1
ATOM 792 C CA . GLU A 1 99 ? 0.570 -2.339 15.212 1.00 94.31 99 GLU A CA 1
ATOM 793 C C . GLU A 1 99 ? 0.828 -3.540 14.287 1.00 94.31 99 GLU A C 1
ATOM 795 O O . GLU A 1 99 ? 0.353 -4.649 14.540 1.00 94.31 99 GLU A O 1
ATOM 800 N N . GLY A 1 100 ? 1.566 -3.307 13.201 1.00 92.44 100 GLY A N 1
ATOM 801 C CA . GLY A 1 100 ? 1.814 -4.302 12.152 1.00 92.44 100 GLY A CA 1
ATOM 802 C C . GLY A 1 100 ? 0.851 -4.235 10.962 1.00 92.44 100 GLY A C 1
ATOM 803 O O . GLY A 1 100 ? 1.113 -4.869 9.935 1.00 92.44 100 GLY A O 1
ATOM 804 N N . ASP A 1 101 ? -0.223 -3.442 11.038 1.00 96.88 101 ASP A N 1
ATOM 805 C CA . ASP A 1 101 ? -1.018 -3.118 9.855 1.00 96.88 101 ASP A CA 1
ATOM 806 C C . ASP A 1 101 ? -0.160 -2.368 8.821 1.00 96.88 101 ASP A C 1
ATOM 808 O O . ASP A 1 101 ? 0.699 -1.539 9.136 1.00 96.88 101 ASP A O 1
ATOM 812 N N . SER A 1 102 ? -0.351 -2.721 7.554 1.00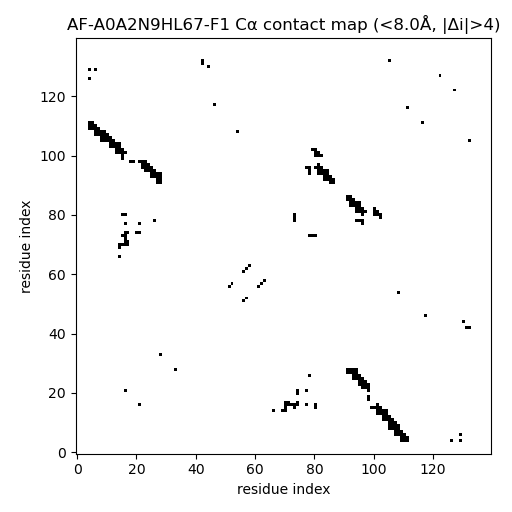 97.12 102 SER A N 1
ATOM 813 C CA . SER A 1 102 ? 0.541 -2.342 6.462 1.00 97.12 102 SER A CA 1
ATOM 814 C C . SER A 1 102 ? -0.204 -2.283 5.138 1.00 97.12 102 SER A C 1
ATOM 816 O O . SER A 1 102 ? -1.247 -2.913 4.955 1.00 97.12 102 SER A O 1
ATOM 818 N N . VAL A 1 103 ? 0.370 -1.556 4.184 1.00 95.94 103 VAL A N 1
ATOM 819 C CA . VAL A 1 103 ? -0.087 -1.548 2.795 1.00 95.94 103 VAL A CA 1
ATOM 820 C C . VAL A 1 103 ? 0.749 -2.514 1.956 1.00 95.94 103 VAL A C 1
ATOM 822 O O . VAL A 1 103 ? 1.973 -2.575 2.094 1.00 95.94 103 VAL A O 1
ATOM 825 N N . LEU A 1 104 ? 0.091 -3.263 1.067 1.00 95.88 104 LEU A N 1
ATOM 826 C CA . LEU A 1 104 ? 0.767 -4.097 0.077 1.00 95.88 104 LEU A CA 1
ATOM 827 C C . LEU A 1 104 ? 1.331 -3.216 -1.045 1.00 95.88 104 LEU A C 1
ATOM 829 O O . LEU A 1 104 ? 0.584 -2.597 -1.801 1.00 95.88 104 LEU A O 1
ATOM 833 N N . LEU A 1 105 ? 2.652 -3.211 -1.186 1.00 95.44 105 LEU A N 1
ATOM 834 C CA . LEU A 1 105 ? 3.376 -2.606 -2.294 1.00 95.44 105 LEU A CA 1
ATOM 835 C C . LEU A 1 105 ? 3.840 -3.708 -3.252 1.00 95.44 105 LEU A C 1
ATOM 837 O O . LEU A 1 105 ? 4.670 -4.546 -2.893 1.00 95.44 105 LEU A O 1
ATOM 841 N N . THR A 1 106 ? 3.320 -3.685 -4.480 1.00 94.44 106 THR A N 1
ATOM 842 C CA . THR A 1 106 ? 3.730 -4.594 -5.560 1.00 94.44 106 THR A CA 1
ATOM 843 C C . THR A 1 106 ? 4.613 -3.854 -6.557 1.00 94.44 106 THR A C 1
ATOM 845 O O . THR A 1 106 ? 4.237 -2.804 -7.074 1.00 94.44 106 THR A O 1
ATOM 848 N N . ILE A 1 107 ? 5.779 -4.426 -6.839 1.00 93.38 107 ILE A N 1
ATOM 849 C CA . ILE A 1 107 ? 6.746 -3.943 -7.813 1.00 93.38 107 ILE A CA 1
ATOM 850 C C . ILE A 1 107 ? 6.698 -4.899 -8.992 1.00 93.38 107 ILE A C 1
ATOM 852 O O . ILE A 1 107 ? 6.900 -6.106 -8.838 1.00 93.38 107 ILE A O 1
ATOM 856 N N . ALA A 1 108 ? 6.438 -4.358 -10.173 1.00 91.50 108 ALA A N 1
ATOM 857 C CA . ALA A 1 108 ? 6.359 -5.135 -11.392 1.00 91.50 108 ALA A CA 1
ATOM 858 C C . ALA A 1 108 ? 7.063 -4.421 -12.544 1.00 91.50 108 ALA A C 1
ATOM 860 O O . ALA A 1 108 ? 7.129 -3.195 -12.595 1.00 91.50 108 ALA A O 1
ATOM 861 N N . GLU A 1 109 ? 7.577 -5.216 -13.469 1.00 88.38 109 GLU A N 1
ATOM 862 C CA . GLU A 1 109 ? 8.219 -4.779 -14.699 1.00 88.38 109 GLU A CA 1
ATOM 863 C C . GLU A 1 109 ? 7.348 -5.181 -15.886 1.00 88.38 109 GLU A C 1
ATOM 865 O O . GLU A 1 109 ? 6.723 -6.243 -15.893 1.00 88.38 109 GLU A O 1
ATOM 870 N N . SER A 1 110 ? 7.317 -4.336 -16.908 1.00 85.62 110 SER A N 1
ATOM 871 C CA . SER A 1 110 ? 6.653 -4.638 -18.167 1.00 85.62 110 SER A CA 1
ATOM 872 C C . SER A 1 110 ? 7.512 -4.189 -19.339 1.00 85.62 110 SER A C 1
ATOM 874 O O . SER A 1 110 ? 8.276 -3.234 -19.232 1.00 85.62 110 SER A O 1
ATOM 876 N N . ARG A 1 111 ? 7.346 -4.865 -20.477 1.00 83.81 111 ARG A N 1
ATOM 877 C CA . ARG A 1 111 ? 7.941 -4.477 -21.766 1.00 83.81 111 ARG A CA 1
ATOM 878 C C . ARG A 1 111 ? 7.023 -3.571 -22.594 1.00 83.81 111 ARG A C 1
ATOM 880 O O . ARG A 1 111 ? 7.229 -3.437 -23.796 1.00 83.81 111 ARG A O 1
ATOM 887 N N . CYS A 1 112 ? 5.982 -3.005 -21.980 1.00 80.94 112 CYS A N 1
ATOM 888 C CA . CYS A 1 112 ? 5.117 -2.026 -22.632 1.00 80.94 112 CYS A CA 1
ATOM 889 C C . CYS A 1 112 ? 5.921 -0.809 -23.101 1.00 80.94 112 CYS A C 1
ATOM 891 O O . CYS A 1 112 ? 6.814 -0.343 -22.395 1.00 80.94 112 CYS A O 1
ATOM 893 N N . ASP A 1 113 ? 5.541 -0.254 -24.250 1.00 81.75 113 ASP A N 1
ATOM 894 C CA . ASP A 1 113 ? 6.081 1.021 -24.714 1.00 81.75 113 ASP A CA 1
ATOM 895 C C . ASP A 1 113 ? 5.536 2.168 -23.847 1.00 81.75 113 ASP A C 1
ATOM 897 O O . ASP A 1 113 ? 4.334 2.444 -23.836 1.00 81.75 113 ASP A O 1
ATOM 901 N N . PHE A 1 114 ? 6.425 2.832 -23.106 1.00 83.50 114 PHE A N 1
ATOM 902 C CA . PHE A 1 114 ? 6.079 3.956 -22.239 1.00 83.50 114 PHE A CA 1
ATOM 903 C C . PHE A 1 114 ? 5.437 5.111 -23.015 1.00 83.50 114 PHE A C 1
ATOM 905 O O . PHE A 1 114 ? 4.437 5.660 -22.555 1.00 83.50 114 PHE A O 1
ATOM 912 N N . ASN A 1 115 ? 5.946 5.433 -24.209 1.00 84.88 115 ASN A N 1
ATOM 913 C CA . ASN A 1 115 ? 5.435 6.536 -25.029 1.00 84.88 115 ASN A CA 1
ATOM 914 C C . ASN A 1 115 ? 4.016 6.255 -25.519 1.00 84.88 115 ASN A C 1
ATOM 916 O O . ASN A 1 115 ? 3.175 7.154 -25.562 1.00 84.88 115 ASN A O 1
ATOM 920 N N . HIS A 1 116 ? 3.725 4.988 -25.819 1.00 82.69 116 HIS A N 1
ATOM 921 C CA . HIS A 1 116 ? 2.364 4.542 -26.100 1.00 82.69 116 HIS A CA 1
ATOM 922 C C . HIS A 1 116 ? 1.467 4.688 -24.864 1.00 82.69 116 HIS A C 1
ATOM 924 O O . HIS A 1 116 ? 0.352 5.187 -24.978 1.00 82.69 116 HIS A O 1
ATOM 930 N N . LEU A 1 117 ? 1.943 4.334 -23.665 1.00 78.88 117 LEU A N 1
ATOM 931 C CA . LEU A 1 117 ? 1.140 4.446 -22.440 1.00 78.88 117 LEU A CA 1
ATOM 932 C C . LEU A 1 117 ? 0.779 5.892 -22.082 1.00 78.88 117 LEU A C 1
ATOM 934 O O . LEU A 1 117 ? -0.347 6.128 -21.645 1.00 78.88 117 LEU A O 1
ATOM 938 N N . ILE A 1 118 ? 1.687 6.849 -22.286 1.00 82.38 118 ILE A N 1
ATOM 939 C CA . ILE A 1 118 ? 1.442 8.270 -21.985 1.00 82.38 118 ILE A CA 1
ATOM 940 C C . ILE A 1 118 ? 0.786 9.041 -23.138 1.00 82.38 118 ILE A C 1
ATOM 942 O O . ILE A 1 118 ? 0.363 10.182 -22.949 1.00 82.38 118 ILE A O 1
ATOM 946 N N . GLY A 1 119 ? 0.686 8.430 -24.321 1.00 80.88 119 GLY A N 1
ATOM 947 C CA . GLY A 1 119 ? 0.093 9.036 -25.506 1.00 80.88 119 GLY A CA 1
ATOM 948 C C . GLY A 1 119 ? -1.359 9.471 -25.293 1.00 80.88 119 GLY A C 1
ATOM 949 O O . GLY A 1 119 ? -2.125 8.856 -24.544 1.00 80.88 119 GLY A O 1
ATOM 950 N N . ASN A 1 120 ? -1.754 10.552 -25.967 1.00 77.00 120 ASN A N 1
ATOM 951 C CA . ASN A 1 120 ? -3.134 11.033 -25.975 1.00 77.00 120 ASN A CA 1
ATOM 952 C C . ASN A 1 120 ? -3.903 10.439 -27.165 1.00 77.00 120 ASN A C 1
ATOM 954 O O . ASN A 1 120 ? -4.245 11.134 -28.121 1.00 77.00 120 ASN A O 1
ATOM 958 N N . HIS A 1 121 ? -4.112 9.128 -27.134 1.00 77.38 121 HIS A N 1
ATOM 959 C CA . HIS A 1 121 ? -4.843 8.368 -28.145 1.00 77.38 121 HIS A CA 1
ATOM 960 C C . HIS A 1 121 ? -5.808 7.373 -27.482 1.00 77.38 121 HIS A C 1
ATOM 962 O O . HIS A 1 121 ? -5.780 7.145 -26.269 1.00 77.38 121 HIS A O 1
ATOM 968 N N . ALA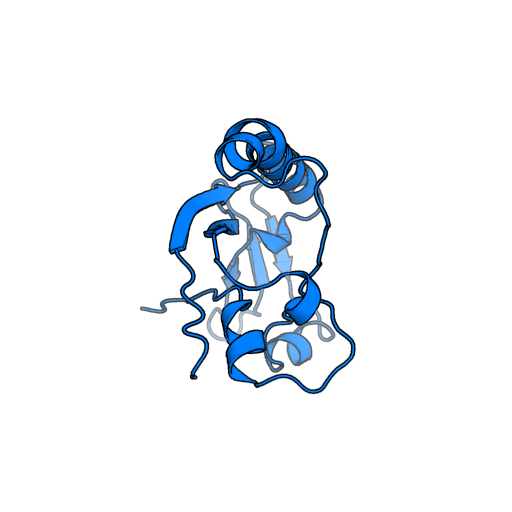 A 1 122 ? -6.725 6.815 -28.274 1.00 71.44 122 ALA A N 1
ATOM 969 C CA . ALA A 1 122 ? -7.645 5.794 -27.786 1.00 71.44 122 ALA A CA 1
ATOM 970 C C . ALA A 1 122 ? -6.872 4.508 -27.452 1.00 71.44 122 ALA A C 1
ATOM 972 O O . ALA A 1 122 ? -6.123 3.998 -28.284 1.00 71.44 122 ALA A O 1
ATOM 973 N N . ARG A 1 123 ? -7.081 3.981 -26.243 1.00 68.56 123 ARG A N 1
ATOM 974 C CA . ARG A 1 123 ? -6.410 2.780 -25.730 1.00 68.56 123 ARG A CA 1
ATOM 975 C C . ARG A 1 123 ? -7.388 1.628 -25.557 1.00 68.56 123 ARG A C 1
ATOM 977 O O . ARG A 1 123 ? -8.561 1.836 -25.244 1.00 68.56 123 ARG A O 1
ATOM 984 N N . ASP A 1 124 ? -6.886 0.409 -25.716 1.00 67.25 124 ASP A N 1
ATOM 985 C 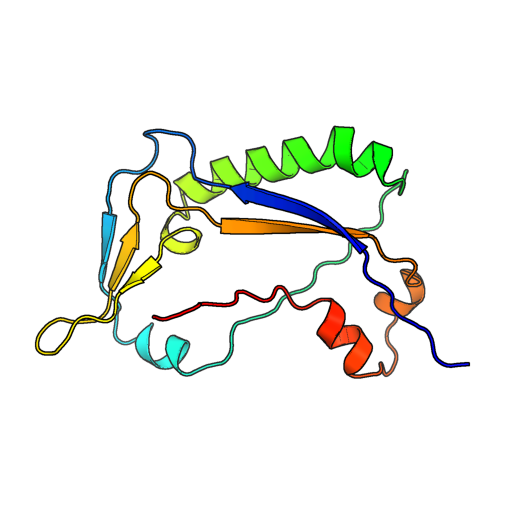CA . ASP A 1 124 ? -7.636 -0.791 -25.357 1.00 67.25 124 ASP A CA 1
ATOM 986 C C . ASP A 1 124 ? -7.828 -0.819 -23.833 1.00 67.25 124 ASP A C 1
ATOM 988 O O . ASP A 1 124 ? -6.890 -0.620 -23.059 1.00 67.25 124 ASP A O 1
ATOM 992 N N . VAL A 1 125 ? -9.054 -1.083 -23.385 1.00 64.62 125 VAL A N 1
ATOM 993 C CA . VAL A 1 125 ? -9.417 -1.151 -21.963 1.00 64.62 125 VAL A CA 1
ATOM 994 C C . VAL A 1 125 ? -8.519 -2.142 -21.199 1.00 64.62 125 VAL A C 1
ATOM 996 O O . VAL A 1 125 ? -8.204 -1.922 -20.027 1.00 64.62 125 VAL A O 1
ATOM 999 N N . ARG A 1 126 ? -8.008 -3.184 -21.865 1.00 63.31 126 ARG A N 1
ATOM 1000 C CA . ARG A 1 126 ? -7.063 -4.158 -21.296 1.00 63.31 126 ARG A CA 1
ATOM 1001 C C . ARG A 1 126 ? -5.718 -3.542 -20.902 1.00 63.31 126 ARG A C 1
ATOM 1003 O O . ARG A 1 126 ? -5.164 -3.952 -19.887 1.00 63.31 126 ARG A O 1
ATOM 1010 N N . GLU A 1 127 ? -5.232 -2.531 -21.622 1.00 61.00 127 GLU A N 1
ATOM 1011 C CA . GLU A 1 127 ? -4.007 -1.795 -21.263 1.00 61.00 127 GLU A CA 1
ATOM 1012 C C . GLU A 1 127 ? -4.179 -1.046 -19.938 1.00 61.00 127 GLU A C 1
ATOM 1014 O O . GLU A 1 127 ? -3.283 -1.036 -19.096 1.00 61.00 127 GLU A O 1
ATOM 1019 N N . SER A 1 128 ? -5.365 -0.468 -19.721 1.00 60.19 128 SER A N 1
ATOM 1020 C CA . SER A 1 128 ? -5.691 0.244 -18.482 1.00 60.19 128 SER A CA 1
ATOM 1021 C C . SER A 1 128 ? -5.895 -0.700 -17.292 1.00 60.19 128 SER A C 1
ATOM 1023 O O . SER A 1 128 ? -5.527 -0.371 -16.163 1.00 60.19 128 SER A O 1
ATOM 1025 N N . HIS A 1 129 ? -6.428 -1.904 -17.531 1.00 59.31 129 HIS A N 1
ATOM 1026 C CA . HIS A 1 129 ? -6.679 -2.884 -16.476 1.00 59.31 129 HIS A CA 1
ATOM 1027 C C . HIS A 1 129 ? -5.408 -3.520 -15.903 1.00 59.31 129 HIS A C 1
ATOM 1029 O O . HIS A 1 129 ? -5.428 -3.951 -14.753 1.00 59.31 129 HIS A O 1
ATOM 1035 N N . LEU A 1 130 ? -4.307 -3.550 -16.654 1.00 56.19 130 LEU A N 1
ATOM 1036 C CA . LEU A 1 130 ? -3.023 -4.089 -16.186 1.00 56.19 130 LEU A CA 1
ATOM 1037 C C . LEU A 1 130 ? -2.311 -3.183 -15.181 1.00 56.19 130 LEU A C 1
ATOM 1039 O O . LEU A 1 130 ? -1.482 -3.650 -14.408 1.00 56.19 130 LEU A O 1
ATOM 1043 N N . LEU A 1 131 ? -2.673 -1.901 -15.151 1.00 53.91 131 LEU A N 1
ATOM 1044 C CA . LEU A 1 131 ? -2.181 -0.922 -14.181 1.00 53.91 131 LEU A CA 1
ATOM 1045 C C . LEU A 1 131 ? -3.054 -0.880 -12.914 1.00 53.91 131 LEU A C 1
ATOM 1047 O O . LEU A 1 131 ? -2.918 0.017 -12.080 1.00 53.91 131 LEU A O 1
ATOM 1051 N N . ARG A 1 132 ? -3.970 -1.847 -12.749 1.00 53.78 132 ARG A N 1
ATOM 1052 C CA . ARG A 1 132 ? -4.775 -1.977 -11.535 1.00 53.78 132 ARG A CA 1
ATOM 1053 C C . ARG A 1 132 ? -3.930 -2.529 -10.396 1.00 53.78 132 ARG A C 1
ATOM 1055 O O . ARG A 1 132 ? -3.595 -3.708 -10.374 1.00 53.78 132 ARG A O 1
ATOM 1062 N N . MET A 1 133 ? -3.721 -1.703 -9.378 1.00 41.59 133 MET A N 1
ATOM 1063 C CA . MET A 1 133 ? -3.450 -2.188 -8.027 1.00 41.59 133 MET A CA 1
ATOM 1064 C C . MET A 1 133 ? -4.689 -2.970 -7.559 1.00 41.59 133 MET A C 1
ATOM 1066 O O . MET A 1 133 ? -5.727 -2.376 -7.254 1.00 41.59 133 MET A O 1
ATOM 1070 N N . GLN A 1 134 ? -4.629 -4.301 -7.595 1.00 39.81 134 GLN A N 1
ATOM 1071 C CA . GLN A 1 134 ? -5.677 -5.167 -7.056 1.00 39.81 134 GLN A CA 1
ATOM 1072 C C . GLN A 1 134 ? -5.387 -5.448 -5.581 1.00 39.81 134 GLN A C 1
ATOM 1074 O O . GLN A 1 134 ? -4.450 -6.167 -5.250 1.00 39.81 134 GLN A O 1
ATOM 1079 N N . LEU A 1 135 ? -6.222 -4.899 -4.698 1.00 31.30 135 LEU A N 1
ATOM 1080 C CA . LEU A 1 135 ? -6.357 -5.391 -3.332 1.00 31.30 135 LEU A CA 1
ATOM 1081 C C . LEU A 1 135 ? -7.402 -6.514 -3.363 1.00 31.30 135 LEU A C 1
ATOM 1083 O O . LEU A 1 135 ? -8.597 -6.243 -3.484 1.00 31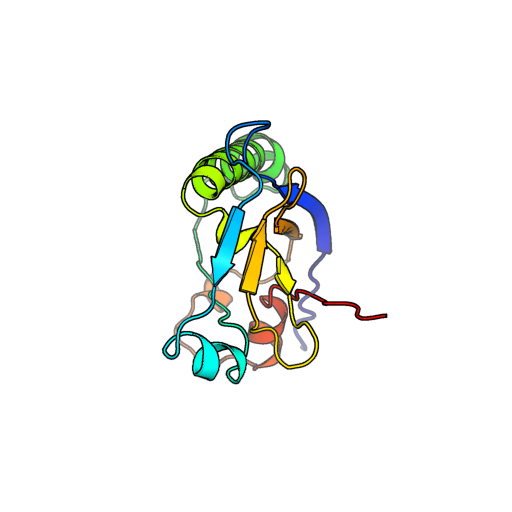.30 135 LEU A O 1
ATOM 1087 N N . ILE A 1 136 ? -6.964 -7.771 -3.301 1.00 25.92 136 ILE A N 1
ATOM 1088 C CA . ILE A 1 136 ? -7.869 -8.891 -3.026 1.00 25.92 136 ILE A CA 1
ATOM 1089 C C . ILE A 1 136 ? -8.097 -8.889 -1.516 1.00 25.92 136 ILE A C 1
ATOM 1091 O O . ILE A 1 136 ? -7.226 -9.287 -0.749 1.00 25.92 136 ILE A O 1
ATOM 1095 N N . ILE A 1 137 ? -9.264 -8.415 -1.083 1.00 26.92 137 ILE A N 1
ATOM 1096 C CA . ILE A 1 137 ? -9.745 -8.676 0.274 1.00 26.92 137 ILE A CA 1
ATOM 1097 C C . ILE A 1 137 ? -10.332 -10.088 0.245 1.00 26.92 137 ILE A C 1
ATOM 1099 O O . ILE A 1 137 ? -11.449 -10.291 -0.227 1.00 26.92 137 ILE A O 1
ATOM 1103 N N . THR A 1 138 ? -9.571 -11.080 0.706 1.00 24.22 138 THR A N 1
ATOM 1104 C CA . THR A 1 138 ? -10.133 -12.390 1.043 1.00 24.22 138 THR A CA 1
ATOM 1105 C C . THR A 1 138 ? -10.884 -12.265 2.363 1.00 24.22 138 THR A C 1
ATOM 1107 O O . THR A 1 138 ? -10.273 -12.037 3.404 1.00 24.22 138 THR A O 1
ATOM 1110 N N . ASN A 1 139 ? -12.207 -12.410 2.309 1.00 27.33 139 ASN A N 1
ATOM 1111 C CA . ASN A 1 139 ? -13.038 -12.707 3.470 1.00 27.33 139 ASN A CA 1
ATOM 1112 C C . ASN A 1 139 ? -13.435 -14.183 3.399 1.00 27.33 139 ASN A C 1
ATOM 1114 O O . ASN A 1 139 ? -14.279 -14.537 2.576 1.00 27.33 139 ASN A O 1
ATOM 1118 N N . GLN A 1 140 ? -12.797 -15.009 4.226 1.00 33.09 140 GLN A N 1
ATOM 1119 C CA . GLN A 1 140 ? -13.377 -15.907 5.239 1.00 33.09 140 GLN A CA 1
ATOM 1120 C C . GLN A 1 140 ? -12.235 -16.695 5.880 1.00 33.09 140 GLN A C 1
ATOM 1122 O O . GLN A 1 140 ? -11.415 -17.258 5.121 1.00 33.09 140 GLN A O 1
#

Nearest PDB structures (foldseek):
  2e1v-assembly2_B  TM=8.717E-01  e=9.484E-08  Chrysanthemum x morifolium
  7dex-assembly1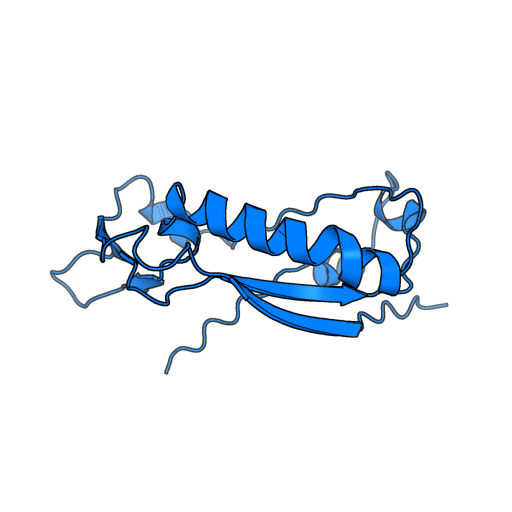_A  TM=8.904E-01  e=2.227E-07  Gentiana triflora
  8dqo-assembly1_B  TM=7.801E-01  e=2.827E-03  Arabidopsis thaliana
  8dqq-assembly1_B  TM=7.081E-01  e=1.961E-03  Arabidopsis thaliana
  8dqr-assembly1_A  TM=6.900E-01  e=4.603E-03  Arabidopsis thaliana

Solvent-accessible surface area (backbone atoms only — not comparable to full-atom values): 9084 Å² total; per-residue (Å²): 133,84,83,78,82,58,72,43,78,76,47,77,46,74,45,34,43,55,89,90,66,56,72,73,43,77,45,76,63,49,84,80,50,58,63,55,72,78,46,79,81,88,82,84,86,86,90,78,90,61,98,68,85,42,70,67,53,40,61,72,62,49,45,56,52,51,50,50,52,50,16,58,49,27,50,82,46,38,76,74,28,30,44,82,42,80,58,67,84,92,49,73,48,28,38,41,34,49,83,86,41,38,34,84,47,77,43,66,50,62,85,67,60,64,70,68,72,73,45,97,66,94,73,62,69,67,68,61,56,72,71,55,86,78,82,82,82,84,86,129

Sequence (140 aa):
MALTYAVKVLEQSHVSPPPGSVPTTSLPLTFLDIPRFLFSTMQRVFFYELPYPTTNHFTQTILPNLKHSLSLALQLFFPLAAKLRLPPLPHMPHILYTEGDSVLLTIAESRCDFNHLIGNHARDVRESHLLRMQLIITNQ

InterPro domains:
  IPR023213 Chloramphenicol acetyltransferase-like domain superfamily [G3DSA:3.30.559.10] (3-139)
  IPR051504 Plant secondary metabolite acyltransferase [PTHR31625] (7-132)

Organism: Fagus sylvatica (NCBI:txid28930)

Secondary structure (DSSP, 8-state):
------EEEEEEEEEPPPTTSS--EEEEPPTTTHHHHTSPPP--------SS--HHHIIIIIHHHHHHHHHHHHHHSGGGTSEEE-PPTTSPPEEEE-TT--EEEEEEEE---HHHHHSSS---HHHHHTT---------

Radius of gyration: 18.38 Å; Cα contacts (8 Å, |Δi|>4): 145; chains: 1; bounding box: 45×27×52 Å

Foldseek 3Di:
DDPPWDKAWPDKDWAAADFPLAAWDKAFDDPVCVVVVVDDDDADDDDDDDPDPDPVCCVPPVVVVVSVVVNNVCSVVVLVQWDWDDDDPPDGIITIDDGPRTDMDIDIDTPDDSCVVPDPDDDDVVVVVVSDPDDPPDDD